Protein AF-A0A1E1V2B4-F1 (afdb_monomer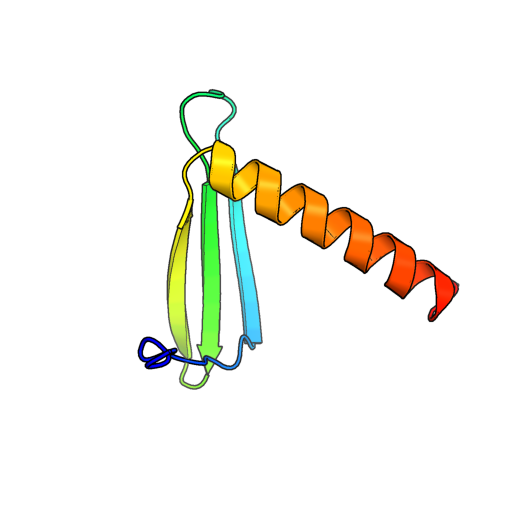)

Foldseek 3Di:
DPDDDDDDFAFPDFPDKDQDPPLQAGIWTWTQTPPRDIDIDGDGNVVRVVVVVVVVVVVVVCCVVDVDD

Structure (mmCIF, N/CA/C/O backbone):
data_AF-A0A1E1V2B4-F1
#
_entry.id   AF-A0A1E1V2B4-F1
#
loop_
_atom_site.group_PDB
_atom_site.id
_atom_site.type_symbol
_atom_site.label_atom_id
_atom_site.label_alt_id
_atom_site.label_comp_id
_atom_site.label_asym_id
_atom_site.label_entity_id
_atom_site.label_seq_id
_atom_site.pdbx_PDB_ins_code
_atom_site.Cartn_x
_atom_site.Cartn_y
_atom_site.Cartn_z
_atom_site.occupancy
_atom_site.B_iso_or_equiv
_atom_site.auth_seq_id
_atom_site.auth_comp_id
_atom_site.auth_asym_id
_atom_site.auth_atom_id
_atom_site.pdbx_PDB_model_num
ATOM 1 N N . MET A 1 1 ? 13.673 -5.969 23.551 1.00 52.94 1 MET A N 1
ATOM 2 C CA . MET A 1 1 ? 12.622 -4.938 23.409 1.00 52.94 1 MET A CA 1
ATOM 3 C C . MET A 1 1 ? 11.281 -5.650 23.389 1.00 52.94 1 MET A C 1
ATOM 5 O O . MET A 1 1 ? 11.181 -6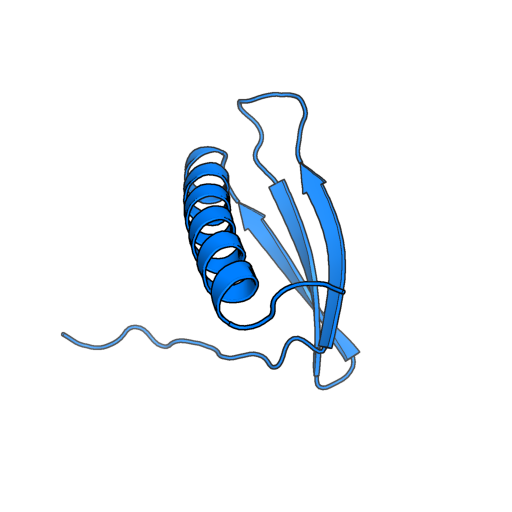.610 22.632 1.00 52.94 1 MET A O 1
ATOM 9 N N . PRO A 1 2 ? 10.294 -5.276 24.220 1.00 55.94 2 PRO A N 1
ATOM 10 C CA . PRO A 1 2 ? 8.963 -5.864 24.121 1.00 55.94 2 PRO A CA 1
ATOM 11 C C . PRO A 1 2 ? 8.415 -5.550 22.726 1.00 55.94 2 PRO A C 1
ATOM 13 O O . PRO A 1 2 ? 8.308 -4.382 22.349 1.00 55.94 2 PRO A O 1
ATOM 16 N N . GLN A 1 3 ? 8.162 -6.587 21.925 1.00 66.62 3 GLN A N 1
ATOM 17 C CA . GLN A 1 3 ? 7.533 -6.406 20.623 1.00 66.62 3 GLN A CA 1
ATOM 18 C C . GLN A 1 3 ? 6.133 -5.855 20.875 1.00 66.62 3 GLN A C 1
ATOM 20 O O . GLN A 1 3 ? 5.364 -6.418 21.656 1.00 66.62 3 GLN A O 1
ATOM 25 N N . LYS A 1 4 ? 5.822 -4.713 20.257 1.00 77.44 4 LYS A N 1
ATOM 26 C CA . LYS A 1 4 ? 4.455 -4.197 20.264 1.00 77.44 4 LYS A CA 1
ATOM 27 C C . LYS A 1 4 ? 3.546 -5.283 19.675 1.00 77.44 4 LYS A C 1
ATOM 29 O O . LYS A 1 4 ? 3.966 -5.953 18.728 1.00 77.44 4 LYS A O 1
ATOM 34 N N . PRO A 1 5 ? 2.328 -5.468 20.208 1.00 81.19 5 PRO A N 1
ATOM 35 C CA . PRO A 1 5 ? 1.401 -6.438 19.650 1.00 81.19 5 PRO A CA 1
ATOM 36 C C . PRO A 1 5 ? 1.150 -6.092 18.179 1.00 81.19 5 PRO A C 1
ATOM 38 O O . PRO A 1 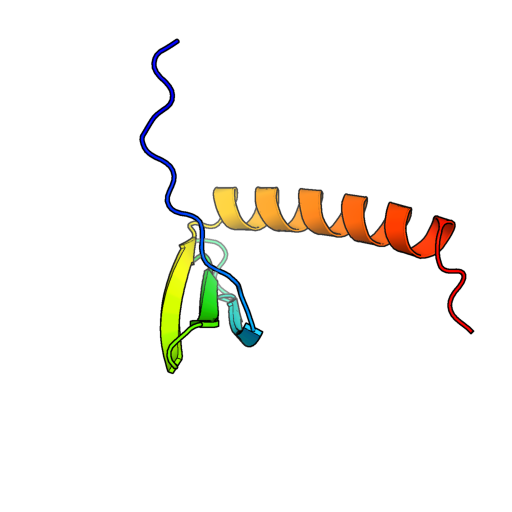5 ? 0.622 -5.026 17.866 1.00 81.19 5 PRO A O 1
ATOM 41 N N . THR A 1 6 ? 1.577 -6.984 17.288 1.00 86.06 6 THR A N 1
ATOM 42 C CA . THR A 1 6 ? 1.345 -6.880 15.846 1.00 86.06 6 THR A CA 1
ATOM 43 C C . THR A 1 6 ? 0.116 -7.712 15.515 1.00 86.06 6 THR A C 1
ATOM 45 O O . THR A 1 6 ? -0.047 -8.814 16.037 1.00 86.06 6 THR A O 1
ATOM 48 N N . ARG A 1 7 ? -0.782 -7.167 14.691 1.00 84.75 7 ARG A N 1
ATOM 49 C CA . ARG A 1 7 ? -1.920 -7.913 14.150 1.00 84.75 7 ARG A CA 1
ATOM 50 C C . ARG A 1 7 ? -1.627 -8.232 12.697 1.00 84.75 7 ARG A C 1
ATOM 52 O O . ARG A 1 7 ? -1.378 -7.320 11.914 1.00 84.75 7 ARG A O 1
ATOM 59 N N . GLU A 1 8 ? -1.665 -9.511 12.369 1.00 88.06 8 GLU A N 1
ATOM 60 C CA . GLU A 1 8 ? -1.461 -10.003 11.013 1.00 88.06 8 GLU A CA 1
ATOM 61 C C . GLU A 1 8 ? -2.815 -10.333 10.391 1.00 88.06 8 GLU A C 1
ATOM 63 O O . GLU A 1 8 ? -3.672 -10.948 11.028 1.00 88.06 8 GLU A O 1
ATOM 68 N N . PHE A 1 9 ? -3.009 -9.902 9.148 1.00 88.81 9 PHE A N 1
ATOM 69 C CA . PHE A 1 9 ? -4.209 -10.185 8.374 1.00 88.81 9 PHE A CA 1
ATOM 70 C C . PHE A 1 9 ? -3.797 -10.779 7.034 1.00 88.81 9 PHE A C 1
ATOM 72 O O . PHE A 1 9 ? -2.952 -10.216 6.337 1.00 88.81 9 PHE A O 1
ATOM 79 N N . ALA A 1 10 ? -4.413 -11.897 6.655 1.00 90.56 10 ALA A N 1
ATOM 80 C CA . ALA A 1 10 ? -4.265 -12.435 5.313 1.00 90.56 10 ALA A CA 1
ATOM 81 C C . ALA A 1 10 ? -5.006 -11.518 4.329 1.00 90.56 10 ALA A C 1
ATOM 83 O O . ALA A 1 10 ? -6.237 -11.481 4.317 1.00 90.56 10 ALA A O 1
ATOM 84 N N . VAL A 1 11 ? -4.254 -10.750 3.536 1.00 90.88 11 VAL A N 1
ATOM 85 C CA . VAL A 1 11 ? -4.804 -9.872 2.496 1.00 90.88 11 VAL A CA 1
ATOM 86 C C . VAL A 1 11 ? -5.160 -10.713 1.278 1.00 90.88 11 VAL A C 1
ATOM 88 O O . VAL A 1 11 ? -4.293 -11.337 0.672 1.00 90.88 11 VAL A O 1
ATOM 91 N N . ILE A 1 12 ? -6.439 -10.710 0.912 1.00 93.38 12 ILE A N 1
ATOM 92 C CA . ILE A 1 12 ? -6.965 -11.453 -0.239 1.00 93.38 12 ILE A CA 1
ATOM 93 C C . ILE A 1 12 ? -6.949 -10.568 -1.485 1.00 93.38 12 ILE A C 1
ATOM 95 O O . ILE A 1 12 ? -6.683 -11.044 -2.590 1.00 93.38 12 ILE A O 1
ATOM 99 N N . LYS A 1 13 ? -7.238 -9.270 -1.325 1.00 90.00 13 LYS A N 1
ATOM 100 C CA . LYS A 1 13 ? -7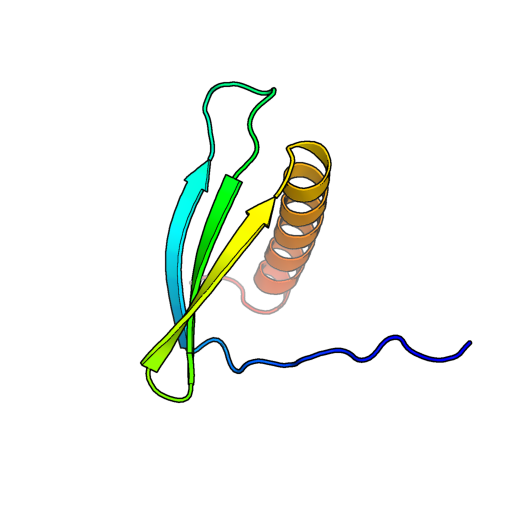.350 -8.339 -2.451 1.00 90.00 13 LYS A CA 1
ATOM 101 C C . LYS A 1 13 ? -7.063 -6.897 -2.041 1.00 90.00 13 LYS A C 1
ATOM 103 O O . LYS A 1 13 ? -7.559 -6.427 -1.023 1.00 90.00 13 LYS A O 1
ATOM 108 N N . VAL A 1 14 ? -6.349 -6.155 -2.887 1.00 90.56 14 VAL A N 1
ATOM 109 C CA . VAL A 1 14 ? -6.314 -4.684 -2.821 1.00 90.56 14 VAL A CA 1
ATOM 110 C C . VAL A 1 14 ? -7.552 -4.155 -3.548 1.00 90.56 14 VAL A C 1
ATOM 112 O O . VAL A 1 14 ? -7.701 -4.385 -4.749 1.00 90.56 14 VAL A O 1
ATOM 115 N N . LYS A 1 15 ? -8.477 -3.501 -2.834 1.00 90.00 15 LYS A N 1
ATOM 116 C CA . LYS A 1 15 ? -9.740 -3.020 -3.422 1.00 90.00 15 LYS A CA 1
ATOM 117 C C . LYS A 1 15 ? -9.553 -1.731 -4.206 1.00 90.00 15 LYS A C 1
ATOM 119 O O . LYS A 1 15 ? -9.959 -1.663 -5.362 1.00 90.00 15 LYS A O 1
ATOM 124 N N . HIS A 1 16 ? -8.973 -0.718 -3.572 1.00 86.25 16 HIS A N 1
ATOM 125 C CA . HIS A 1 16 ? -8.633 0.545 -4.216 1.00 86.25 16 HIS A CA 1
ATOM 126 C C . HIS A 1 16 ? -7.498 1.241 -3.468 1.00 86.25 16 HIS A C 1
ATOM 128 O O . HIS A 1 16 ? -7.304 1.041 -2.267 1.00 86.25 16 HIS A O 1
ATOM 134 N N . VAL A 1 17 ? -6.771 2.074 -4.206 1.00 86.88 17 VAL A N 1
ATOM 135 C CA . VAL A 1 17 ? -5.754 2.980 -3.681 1.00 86.88 17 VAL A CA 1
ATOM 136 C C . VAL A 1 17 ? -6.133 4.377 -4.144 1.00 86.88 17 VAL A C 1
ATOM 138 O O . VAL A 1 17 ? -6.197 4.633 -5.345 1.00 86.88 17 VAL A O 1
ATOM 141 N N . THR A 1 18 ? -6.400 5.263 -3.193 1.00 87.19 18 THR A N 1
ATOM 142 C CA . THR A 1 18 ? -6.690 6.670 -3.462 1.00 87.19 18 THR A CA 1
ATOM 143 C C . THR A 1 18 ? -5.519 7.489 -2.960 1.00 87.19 18 THR A C 1
ATOM 145 O O . THR A 1 18 ? -5.285 7.550 -1.754 1.00 87.19 18 THR A O 1
ATOM 148 N N . VAL A 1 19 ? -4.791 8.114 -3.880 1.00 85.12 19 VAL A N 1
ATOM 149 C CA . VAL A 1 19 ? -3.708 9.052 -3.570 1.00 85.12 19 VAL A CA 1
ATOM 150 C C . VAL A 1 19 ? -4.209 10.457 -3.860 1.00 85.12 19 VAL A C 1
ATOM 152 O O . VAL A 1 19 ? -4.799 10.700 -4.915 1.0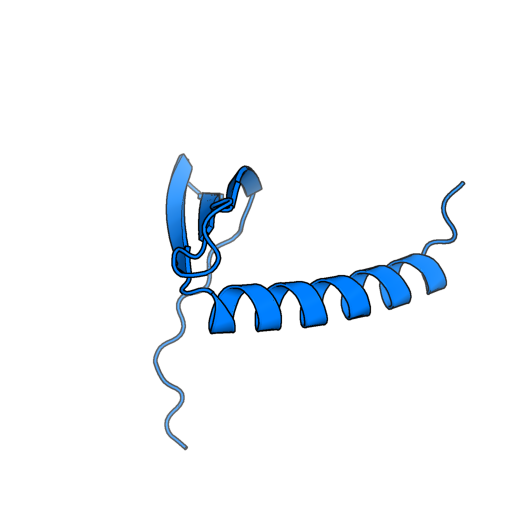0 85.12 19 VAL A O 1
ATOM 155 N N . SER A 1 20 ? -4.014 11.375 -2.919 1.00 81.06 20 SER A N 1
ATOM 156 C CA . SER A 1 20 ? -4.357 12.772 -3.153 1.00 81.06 20 SER A CA 1
ATOM 157 C C . SER A 1 20 ? -3.389 13.421 -4.145 1.00 81.06 20 SER A C 1
ATOM 159 O O . SER A 1 20 ? -2.186 13.182 -4.105 1.00 81.06 20 SER A O 1
ATOM 161 N N . ALA A 1 21 ? -3.915 14.289 -5.011 1.00 77.44 21 ALA A N 1
ATOM 162 C CA . ALA A 1 21 ? -3.095 15.174 -5.840 1.00 77.44 21 ALA A CA 1
ATOM 163 C C . ALA A 1 21 ? -2.504 16.354 -5.040 1.00 77.44 21 ALA A C 1
ATOM 165 O O . ALA A 1 21 ? -1.544 16.983 -5.478 1.00 77.44 21 ALA A O 1
ATOM 166 N N . ASP A 1 22 ? -3.078 16.659 -3.874 1.00 80.69 22 ASP A N 1
ATOM 167 C CA . ASP A 1 22 ? -2.512 17.591 -2.900 1.00 80.69 22 ASP A CA 1
ATOM 168 C C . ASP A 1 22 ? -1.437 16.871 -2.080 1.00 80.69 22 ASP A C 1
ATOM 170 O O . ASP A 1 22 ? -1.745 15.913 -1.375 1.00 80.69 22 ASP A O 1
ATOM 174 N N . THR A 1 23 ? -0.196 17.357 -2.152 1.00 69.25 23 THR A N 1
ATOM 175 C CA . THR A 1 23 ? 0.986 16.774 -1.496 1.00 69.25 23 THR A CA 1
ATOM 176 C C . THR A 1 23 ? 0.954 16.856 0.031 1.00 69.25 23 THR A C 1
ATOM 178 O O . THR A 1 23 ? 1.779 16.229 0.697 1.00 69.25 23 THR A O 1
ATOM 181 N N . THR A 1 24 ? 0.012 17.610 0.600 1.00 74.44 24 THR A N 1
ATOM 182 C CA . THR A 1 2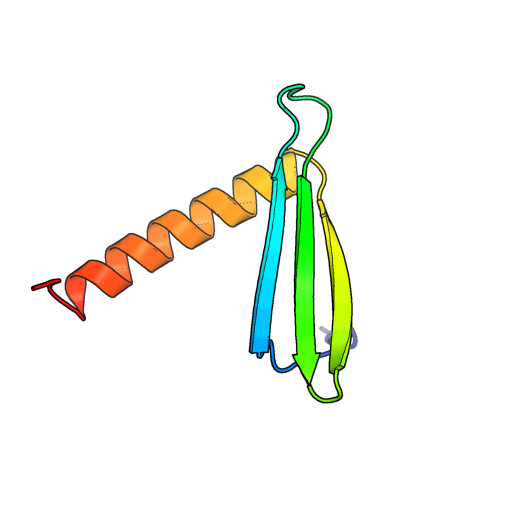4 ? -0.230 17.683 2.048 1.00 74.44 24 THR A CA 1
ATOM 183 C C . THR A 1 24 ? -1.193 16.603 2.540 1.00 74.44 24 THR A C 1
ATOM 185 O O . THR A 1 24 ? -1.212 16.272 3.728 1.00 74.44 24 THR A O 1
ATOM 188 N N . LEU A 1 25 ? -1.957 16.009 1.626 1.00 76.50 25 LEU A N 1
ATOM 189 C CA . LEU A 1 25 ? -2.880 14.918 1.887 1.00 76.50 25 LEU A CA 1
ATOM 190 C C . LEU A 1 25 ? -2.230 13.615 1.411 1.00 76.50 25 LEU A C 1
ATOM 192 O O . LEU A 1 25 ? -1.654 13.548 0.333 1.00 76.50 25 LEU A O 1
ATOM 196 N N . GLY A 1 26 ? -2.263 12.574 2.240 1.00 84.56 26 GLY A N 1
ATOM 197 C CA . GLY A 1 26 ? -1.608 11.313 1.896 1.00 84.56 26 GLY A CA 1
ATOM 198 C C . GLY A 1 26 ? -2.494 10.394 1.054 1.00 84.56 26 GLY A C 1
ATOM 199 O O . GLY A 1 26 ? -3.027 10.791 0.017 1.00 84.56 26 GLY A O 1
ATOM 200 N N . ALA A 1 27 ? -2.649 9.145 1.493 1.00 90.38 27 ALA A N 1
ATOM 201 C CA . ALA A 1 27 ? -3.399 8.136 0.750 1.00 90.38 27 ALA A CA 1
ATOM 202 C C . ALA A 1 27 ? -4.266 7.247 1.637 1.00 90.38 27 ALA A C 1
ATOM 204 O O . ALA A 1 27 ? -4.005 7.064 2.830 1.00 90.38 27 ALA A O 1
ATOM 205 N N . VAL A 1 28 ? -5.275 6.657 1.001 1.00 91.75 28 VAL A N 1
ATOM 206 C CA . VAL A 1 28 ? -6.110 5.598 1.563 1.00 91.75 28 VAL A CA 1
ATOM 207 C C . VAL A 1 28 ? -5.919 4.334 0.738 1.00 91.75 28 VAL A C 1
ATOM 209 O O . VAL A 1 28 ? -6.137 4.344 -0.474 1.00 91.75 28 VAL A O 1
ATOM 212 N N . ILE A 1 29 ? -5.532 3.243 1.396 1.00 92.12 29 ILE A N 1
ATOM 213 C CA . ILE A 1 29 ? -5.485 1.904 0.799 1.00 92.12 29 ILE A CA 1
ATOM 214 C C . ILE A 1 29 ? -6.561 1.050 1.455 1.00 92.12 29 ILE A C 1
ATOM 216 O O . ILE A 1 29 ? -6.488 0.787 2.655 1.00 92.12 29 ILE A O 1
ATOM 220 N N . ALA A 1 30 ? -7.532 0.591 0.670 1.00 92.56 30 ALA A N 1
ATOM 221 C CA . ALA A 1 30 ? -8.544 -0.353 1.124 1.00 92.56 30 ALA A CA 1
ATOM 222 C C . ALA A 1 30 ? -8.158 -1.784 0.733 1.00 92.56 30 ALA A C 1
ATOM 224 O O . ALA A 1 30 ? -7.921 -2.086 -0.442 1.00 92.56 30 ALA A O 1
ATOM 225 N N . LEU A 1 31 ? -8.126 -2.671 1.723 1.00 93.81 31 LEU A N 1
ATOM 226 C CA . LEU A 1 31 ? -7.746 -4.073 1.604 1.00 93.81 31 LEU A CA 1
ATOM 227 C C . LEU A 1 31 ? -8.918 -4.962 2.012 1.00 93.81 31 LEU A C 1
ATOM 229 O O . LEU A 1 31 ? -9.535 -4.747 3.052 1.00 93.81 31 LEU A O 1
ATOM 233 N N . GLU A 1 32 ? -9.191 -5.985 1.214 1.00 93.19 32 GLU A N 1
ATOM 234 C CA . GLU A 1 32 ? -10.013 -7.115 1.627 1.00 93.19 32 GLU A CA 1
ATOM 235 C C . GLU A 1 32 ? -9.124 -8.140 2.324 1.00 93.19 32 GLU A C 1
ATOM 237 O O . GLU A 1 32 ? -8.098 -8.562 1.775 1.00 93.19 32 GLU A O 1
ATOM 242 N N . VAL A 1 33 ? -9.526 -8.545 3.522 1.00 92.19 33 VAL A N 1
ATOM 243 C CA . VAL A 1 33 ? -8.849 -9.574 4.309 1.00 92.19 33 VAL A CA 1
ATOM 244 C C . VAL A 1 33 ? -9.795 -10.738 4.585 1.00 92.19 33 VAL A C 1
ATOM 246 O O . VAL A 1 33 ? -11.008 -10.638 4.374 1.00 92.19 33 VAL A O 1
ATOM 249 N N . ASP A 1 34 ? -9.236 -11.857 5.039 1.00 89.56 34 ASP A N 1
ATOM 250 C CA . ASP A 1 34 ? -10.010 -13.072 5.296 1.00 89.56 34 ASP A CA 1
ATOM 251 C C . ASP A 1 34 ? -11.241 -12.845 6.197 1.00 89.56 34 ASP A C 1
ATOM 253 O O . ASP A 1 34 ? -11.284 -11.968 7.071 1.00 89.56 34 ASP A O 1
ATOM 257 N N . GLY A 1 3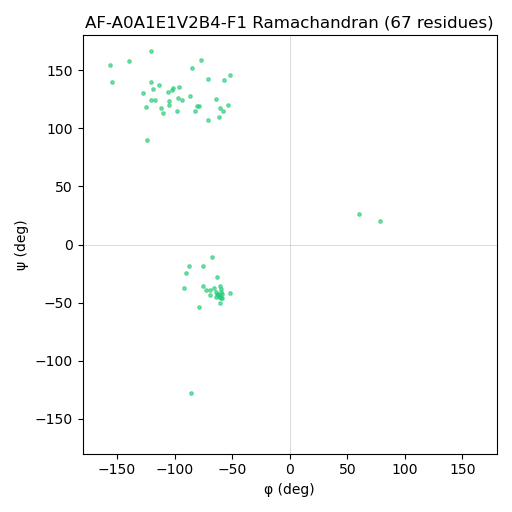5 ? -12.294 -13.613 5.920 1.00 84.31 35 GLY A N 1
ATOM 258 C CA . GLY A 1 35 ? -13.608 -13.453 6.538 1.00 84.31 35 GLY A CA 1
ATOM 259 C C . GLY A 1 35 ? -14.450 -12.307 5.967 1.00 84.31 35 GLY A C 1
ATOM 260 O O . GLY A 1 35 ? -15.386 -11.874 6.635 1.00 84.31 35 GLY A O 1
ATOM 261 N N . LYS A 1 36 ? -14.152 -11.830 4.745 1.00 72.44 36 LYS A N 1
ATOM 262 C CA . LYS A 1 36 ? -14.842 -10.706 4.069 1.00 72.44 36 LYS A CA 1
ATOM 263 C C . LYS A 1 36 ? -14.760 -9.384 4.841 1.00 72.44 36 LYS A C 1
ATOM 265 O O . LYS A 1 36 ? -15.633 -8.526 4.703 1.00 72.44 36 LYS A O 1
ATOM 270 N N . ASN A 1 37 ? -13.725 -9.226 5.660 1.00 84.94 37 ASN A N 1
ATOM 271 C CA . ASN A 1 37 ? -13.488 -7.989 6.386 1.00 84.94 37 ASN A CA 1
ATOM 272 C C . ASN A 1 37 ? -12.726 -7.004 5.497 1.00 84.94 37 ASN A C 1
ATOM 274 O O . ASN A 1 37 ? -11.945 -7.399 4.628 1.00 84.94 37 ASN A O 1
ATOM 278 N N . GLU A 1 38 ? -12.931 -5.715 5.740 1.00 88.81 38 GLU A N 1
ATOM 279 C CA . GLU A 1 38 ? -12.195 -4.649 5.068 1.00 88.81 38 GLU A CA 1
ATOM 280 C C . GLU A 1 38 ? -11.311 -3.905 6.063 1.00 88.81 38 GLU A C 1
ATOM 282 O O . GLU A 1 38 ? -11.728 -3.587 7.178 1.00 88.81 38 GLU A O 1
ATOM 287 N N . ILE A 1 39 ? -10.084 -3.616 5.639 1.00 92.31 39 ILE A N 1
ATOM 288 C CA . ILE A 1 39 ? -9.144 -2.775 6.374 1.00 92.31 39 ILE A CA 1
ATOM 289 C C . ILE A 1 39 ? -8.784 -1.591 5.489 1.00 92.31 39 ILE A C 1
ATOM 291 O O . ILE A 1 39 ? -8.277 -1.771 4.384 1.00 92.31 39 ILE A O 1
ATOM 295 N N . SER A 1 40 ? -9.000 -0.383 6.005 1.00 91.38 40 SER A N 1
ATOM 296 C CA . SER A 1 40 ? -8.566 0.855 5.362 1.00 91.38 40 SER A CA 1
ATOM 297 C C . SER A 1 40 ? -7.352 1.417 6.086 1.00 91.38 40 SER A C 1
ATOM 299 O O . SER A 1 40 ? -7.412 1.729 7.277 1.00 91.38 40 SER A O 1
ATOM 301 N N . LEU A 1 41 ? -6.247 1.553 5.360 1.00 91.31 41 LEU A N 1
ATOM 302 C CA . LEU A 1 41 ? -5.018 2.163 5.843 1.00 91.31 41 LEU A CA 1
ATOM 303 C C . LEU A 1 41 ? -4.971 3.615 5.381 1.00 91.31 41 LEU A C 1
ATOM 305 O O . LEU A 1 41 ? -4.883 3.886 4.185 1.00 91.31 41 LEU A O 1
ATOM 309 N N . PHE A 1 42 ? -5.014 4.535 6.339 1.00 91.69 42 PHE A N 1
ATOM 310 C CA . PHE A 1 42 ? -4.790 5.955 6.104 1.00 91.69 42 PHE A CA 1
ATOM 311 C C . PHE A 1 42 ? -3.324 6.264 6.360 1.00 91.69 42 PHE A C 1
ATOM 313 O O . PHE A 1 42 ? -2.800 5.981 7.439 1.00 91.69 42 PHE A O 1
ATOM 320 N N . MET A 1 43 ? -2.662 6.845 5.373 1.00 91.62 43 MET A N 1
ATOM 321 C CA . MET A 1 43 ? -1.259 7.215 5.467 1.00 91.62 43 MET A CA 1
ATOM 322 C C . MET A 1 43 ? -1.115 8.706 5.253 1.00 91.62 43 MET A C 1
ATOM 324 O O . MET A 1 43 ? -1.758 9.276 4.376 1.00 91.62 43 MET A O 1
ATOM 328 N N . VAL A 1 44 ? -0.240 9.320 6.040 1.00 92.44 44 VAL A N 1
ATOM 329 C CA . VAL A 1 44 ? 0.251 10.675 5.783 1.00 92.44 44 VAL A CA 1
ATOM 330 C C . VAL A 1 44 ? 1.298 10.642 4.656 1.00 92.44 44 VAL A C 1
ATOM 332 O O . VAL A 1 44 ? 1.889 9.580 4.430 1.00 92.44 44 VAL A O 1
ATOM 335 N N . PRO A 1 45 ? 1.565 11.767 3.966 1.00 89.50 45 PRO A N 1
ATOM 336 C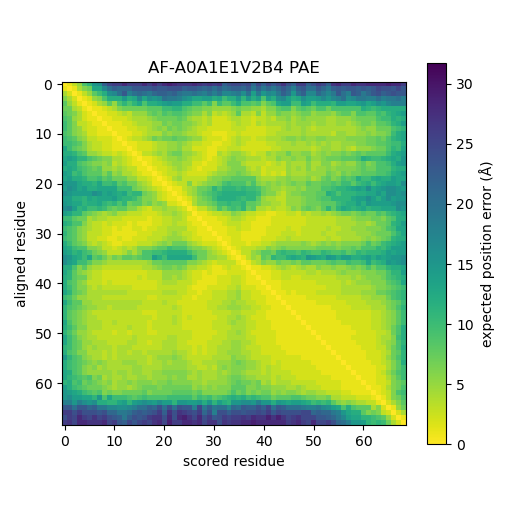 CA . PRO A 1 45 ? 2.450 11.797 2.796 1.00 89.50 45 PRO A CA 1
ATOM 337 C C . PRO A 1 45 ? 3.834 11.165 3.014 1.00 89.50 45 PRO A C 1
ATOM 339 O O . PRO A 1 45 ? 4.301 10.403 2.176 1.00 89.50 45 PRO A O 1
ATOM 342 N N . GLU A 1 46 ? 4.470 11.407 4.165 1.00 91.75 46 GLU A N 1
ATOM 343 C CA . GLU A 1 46 ? 5.794 10.843 4.478 1.00 91.75 46 GLU A CA 1
ATOM 344 C C . GLU A 1 46 ? 5.776 9.307 4.568 1.00 91.75 46 GLU A C 1
ATOM 346 O O . GLU A 1 46 ? 6.668 8.627 4.056 1.00 91.75 46 GLU A O 1
ATOM 351 N N . VAL A 1 47 ? 4.732 8.743 5.183 1.00 92.38 47 VAL A N 1
ATOM 352 C CA . VAL A 1 47 ? 4.569 7.288 5.312 1.00 92.38 47 VAL A CA 1
ATOM 353 C C . VAL A 1 47 ? 4.270 6.662 3.952 1.00 92.38 47 VAL A C 1
ATOM 355 O O . VAL A 1 47 ? 4.818 5.605 3.640 1.00 92.38 47 VAL A O 1
ATOM 358 N N . LEU A 1 48 ? 3.453 7.330 3.130 1.00 90.81 48 LEU A N 1
ATOM 359 C CA . LEU A 1 48 ? 3.179 6.901 1.761 1.00 90.81 48 LEU A CA 1
ATOM 360 C C . LEU A 1 48 ? 4.466 6.856 0.926 1.00 90.81 48 LEU A C 1
ATOM 362 O O . LEU A 1 48 ? 4.766 5.818 0.344 1.00 90.81 48 LEU A O 1
ATOM 366 N N . ALA A 1 49 ? 5.262 7.929 0.939 1.00 90.25 49 ALA A N 1
ATOM 367 C CA . ALA A 1 49 ? 6.523 7.991 0.199 1.00 90.25 49 ALA A CA 1
ATOM 368 C C . ALA A 1 49 ? 7.507 6.888 0.636 1.00 90.25 49 ALA A C 1
ATOM 370 O O . ALA A 1 49 ? 8.195 6.279 -0.187 1.00 90.25 49 ALA A O 1
ATOM 371 N N . SER A 1 50 ? 7.551 6.588 1.938 1.00 93.88 50 SER A N 1
ATOM 372 C CA . SER A 1 50 ? 8.352 5.484 2.475 1.00 93.88 50 SER A CA 1
ATOM 373 C C . SER A 1 50 ? 7.876 4.121 1.955 1.00 93.88 50 SER A C 1
ATOM 375 O O . SER A 1 50 ? 8.693 3.314 1.501 1.00 93.88 50 SER A O 1
ATOM 377 N N . LEU A 1 51 ? 6.560 3.876 1.950 1.00 92.19 51 LEU A N 1
ATOM 378 C CA . LEU A 1 51 ? 5.973 2.646 1.413 1.00 92.19 51 LEU A CA 1
ATOM 379 C C . LEU A 1 51 ? 6.267 2.485 -0.086 1.00 92.19 51 LEU A C 1
ATOM 381 O O . LEU A 1 51 ? 6.684 1.409 -0.514 1.00 92.19 51 LEU A O 1
ATOM 385 N N . GLU A 1 52 ? 6.111 3.544 -0.878 1.00 91.00 52 GLU A N 1
ATOM 386 C CA . GLU A 1 52 ? 6.415 3.537 -2.314 1.00 91.00 52 GLU A CA 1
ATOM 387 C C . GLU A 1 52 ? 7.877 3.170 -2.577 1.00 91.00 52 GLU A C 1
ATOM 389 O O . GLU A 1 52 ? 8.162 2.283 -3.384 1.00 91.00 52 GLU A O 1
ATOM 394 N N . ALA A 1 53 ? 8.814 3.773 -1.840 1.00 94.25 53 ALA A N 1
ATOM 395 C CA . ALA A 1 53 ? 10.234 3.455 -1.965 1.00 94.25 53 ALA A CA 1
ATOM 396 C C . ALA A 1 53 ? 10.539 1.980 -1.638 1.00 94.25 53 ALA A C 1
ATOM 398 O O . ALA A 1 53 ? 11.414 1.373 -2.265 1.00 94.25 53 ALA A O 1
ATOM 399 N N . MET A 1 54 ? 9.827 1.384 -0.675 1.00 95.00 54 MET A N 1
ATOM 400 C CA . MET A 1 54 ? 9.944 -0.045 -0.360 1.00 95.00 54 MET A CA 1
ATOM 401 C C . MET A 1 54 ? 9.366 -0.925 -1.476 1.00 95.00 54 MET A C 1
ATOM 403 O O . MET A 1 54 ? 10.010 -1.898 -1.874 1.00 95.00 54 MET A O 1
ATOM 407 N N . LEU A 1 55 ? 8.199 -0.570 -2.019 1.00 92.50 55 LEU A N 1
ATOM 408 C CA . LEU A 1 55 ? 7.551 -1.313 -3.104 1.00 92.50 55 LEU A CA 1
ATOM 409 C C . LEU A 1 55 ? 8.356 -1.257 -4.407 1.00 92.50 55 LEU A C 1
ATOM 411 O O . LEU A 1 55 ? 8.464 -2.271 -5.093 1.00 92.50 55 LEU A O 1
ATOM 415 N N . VAL A 1 56 ? 8.993 -0.125 -4.723 1.00 93.44 56 VAL A N 1
ATOM 416 C CA . VAL A 1 56 ? 9.908 -0.011 -5.872 1.00 93.44 56 VAL A CA 1
ATOM 417 C C . VAL A 1 56 ? 11.073 -0.992 -5.737 1.00 93.44 56 VAL A C 1
ATOM 419 O O . VAL A 1 56 ? 11.384 -1.715 -6.682 1.00 93.44 56 VAL A O 1
ATOM 422 N N . LYS A 1 57 ? 11.694 -1.076 -4.555 1.00 92.06 57 LYS A N 1
ATOM 423 C CA . LYS A 1 57 ? 12.778 -2.040 -4.301 1.00 92.06 57 LYS A CA 1
ATOM 424 C C . LYS A 1 57 ? 12.294 -3.485 -4.421 1.00 92.06 57 LYS A C 1
ATOM 426 O O . LYS A 1 57 ? 12.985 -4.299 -5.027 1.00 92.06 57 LYS A O 1
ATOM 431 N N . ALA A 1 58 ? 11.113 -3.791 -3.883 1.00 91.00 58 ALA A N 1
ATOM 432 C CA . ALA A 1 58 ? 10.516 -5.119 -3.993 1.00 91.00 58 ALA A CA 1
ATOM 433 C C . ALA A 1 58 ? 10.227 -5.494 -5.456 1.00 91.00 58 ALA A C 1
ATOM 435 O O . ALA A 1 58 ? 10.560 -6.598 -5.875 1.00 91.00 58 ALA A O 1
ATOM 436 N N . SER A 1 59 ? 9.691 -4.560 -6.245 1.00 90.31 59 SER A N 1
ATOM 437 C CA . SER A 1 59 ? 9.423 -4.743 -7.676 1.00 90.31 59 SER A CA 1
ATOM 438 C C . SER A 1 59 ? 10.702 -5.036 -8.468 1.00 90.31 59 SER A C 1
ATOM 440 O O . SER A 1 59 ? 10.735 -5.972 -9.267 1.00 90.31 59 SER A O 1
ATOM 442 N N . LEU A 1 60 ? 11.794 -4.309 -8.192 1.00 90.81 60 LEU A N 1
ATOM 443 C CA . LEU A 1 60 ? 13.099 -4.570 -8.812 1.00 90.81 60 LEU A CA 1
ATOM 444 C C . LEU A 1 60 ? 13.610 -5.985 -8.514 1.00 90.81 60 LEU A C 1
ATOM 446 O O . LEU A 1 60 ? 14.153 -6.640 -9.402 1.00 90.81 60 LEU A O 1
ATOM 450 N N . GLU A 1 61 ? 13.434 -6.463 -7.284 1.00 89.81 61 GLU A N 1
ATOM 451 C CA . GLU A 1 61 ? 13.862 -7.809 -6.904 1.00 89.81 61 GLU A CA 1
ATOM 452 C C . GLU A 1 61 ? 12.953 -8.887 -7.510 1.00 89.81 61 GLU A C 1
ATOM 454 O O . GLU A 1 61 ? 13.434 -9.891 -8.036 1.00 89.81 61 GLU A O 1
ATOM 459 N N . GLN A 1 62 ? 11.640 -8.652 -7.549 1.00 86.44 62 GLN A N 1
ATOM 460 C CA . GLN A 1 62 ? 10.699 -9.532 -8.242 1.00 86.44 62 GLN A CA 1
ATOM 461 C C . GLN A 1 62 ? 11.031 -9.658 -9.731 1.00 86.44 62 GLN A C 1
ATOM 463 O O . GLN A 1 62 ? 11.038 -10.775 -10.238 1.00 86.44 62 GLN A O 1
ATOM 468 N N . ALA A 1 63 ? 11.374 -8.561 -10.409 1.00 85.81 63 ALA A N 1
ATOM 469 C CA . ALA A 1 63 ? 11.758 -8.573 -11.821 1.00 85.81 63 ALA A CA 1
ATOM 470 C C . ALA A 1 63 ? 13.045 -9.376 -12.096 1.00 85.81 63 ALA A C 1
ATOM 472 O O . ALA A 1 63 ? 13.216 -9.921 -13.186 1.00 85.81 63 ALA A O 1
ATOM 473 N N . ARG A 1 64 ? 13.954 -9.479 -11.116 1.00 82.69 64 ARG A N 1
ATOM 474 C CA . ARG A 1 64 ? 15.170 -10.308 -11.217 1.00 82.69 64 ARG A CA 1
ATOM 475 C C . ARG A 1 64 ? 14.882 -11.797 -11.064 1.00 82.69 64 ARG A C 1
ATOM 477 O O . ARG A 1 64 ? 15.545 -12.610 -11.702 1.00 82.69 64 ARG A O 1
ATOM 484 N N . HIS A 1 65 ? 13.925 -12.152 -10.209 1.00 77.81 65 HIS A N 1
ATOM 485 C CA . HIS A 1 65 ? 13.569 -13.547 -9.929 1.00 77.81 65 HIS A CA 1
ATOM 486 C C . HIS A 1 65 ? 12.480 -14.102 -10.849 1.00 77.81 65 HIS A C 1
ATOM 488 O O . HIS A 1 65 ? 12.424 -15.307 -11.077 1.00 77.81 65 HIS A O 1
ATOM 494 N N . HIS A 1 66 ? 11.648 -13.227 -11.401 1.00 59.03 66 HIS A N 1
ATOM 495 C CA . HIS A 1 66 ? 10.665 -13.526 -12.427 1.00 59.03 66 HIS A CA 1
ATOM 496 C C . HIS A 1 66 ? 10.942 -12.603 -13.614 1.00 59.03 66 HIS A C 1
ATOM 498 O O . HIS A 1 66 ? 10.402 -11.494 -13.654 1.00 59.03 66 HIS A O 1
ATOM 504 N N . PRO A 1 67 ? 11.787 -13.021 -14.576 1.00 54.75 67 PRO A N 1
ATOM 505 C CA . PRO A 1 67 ? 11.874 -12.312 -15.837 1.00 54.75 67 PRO A CA 1
ATOM 506 C C . PRO A 1 67 ? 10.489 -12.413 -16.470 1.00 54.75 67 PRO A C 1
ATOM 508 O O . PRO A 1 67 ? 10.033 -13.500 -16.822 1.00 54.75 67 PRO A O 1
ATOM 511 N N . VAL A 1 68 ? 9.788 -11.286 -16.506 1.00 54.88 68 VAL A N 1
ATOM 512 C CA . VAL A 1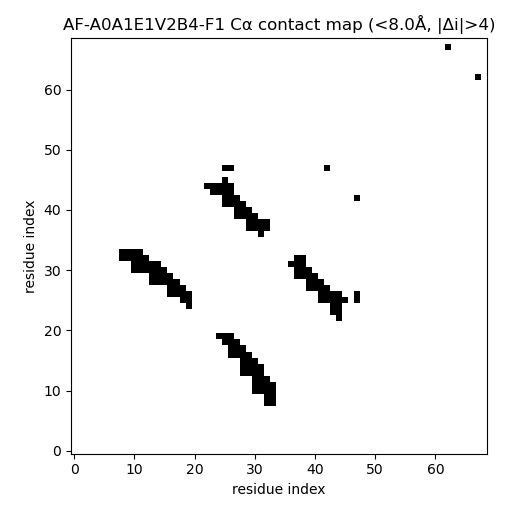 68 ? 8.492 -11.163 -17.167 1.00 54.88 68 VAL A CA 1
ATOM 513 C C . VAL A 1 68 ? 8.667 -11.665 -18.603 1.00 54.88 68 VAL A C 1
ATOM 515 O O . VAL A 1 68 ? 9.518 -11.150 -19.331 1.00 54.88 68 VAL A O 1
ATOM 518 N N . GLN A 1 69 ? 7.915 -12.707 -18.969 1.00 42.50 69 GLN A N 1
ATOM 519 C CA . GLN A 1 69 ? 7.515 -12.935 -20.358 1.00 42.50 69 GLN A CA 1
ATOM 520 C C . GLN A 1 69 ? 6.355 -11.999 -20.678 1.00 42.50 69 GLN A C 1
ATOM 522 O O . GLN A 1 69 ? 5.466 -11.869 -19.804 1.00 42.50 69 GLN A O 1
#

Sequence (69 aa):
MPQKPTREFAVIKVKHVTVSADTTLGAVIALEVDGKNEISLFMVPEVLASLEAMLVKASLEQARHHPVQ

Solvent-accessible surface area (backbone atoms only — not comparable to full-atom values): 4269 Å² total; per-residue (Å²): 127,88,77,74,92,78,86,86,74,61,71,77,42,80,72,50,76,49,71,51,92,51,81,87,45,28,34,41,40,34,32,32,26,72,90,83,39,77,48,77,48,79,36,53,40,71,58,45,54,54,51,51,58,49,50,54,53,50,50,56,52,47,47,70,76,46,72,82,126

Radius of gyration: 14.94 Å; Cα contacts (8 Å, |Δi|>4): 76; chains: 1; bounding box: 30×31×44 Å

Secondary structure (DSSP, 8-state):
-PPP------EEEEEEEEE-SSTTS-EEEEEEETTTEEEEEEE-HHHHHHHHHHHHHHHHHHHHHS---

pLDDT: mean 84.61, std 11.48, range [42.5, 95.0]

Mean predicted aligned error: 6.96 Å

Nearest PDB structures (foldseek):
  7xhs-assembly1_A  TM=6.331E-01  e=1.875E+00  Photorhabdus
  2wwe-assembly1_A  TM=4.973E-01  e=1.208E+00  Homo sapiens
  1hum-assembly1_A  TM=4.865E-01  e=5.810E+00  Homo sapiens
  4zlt-assembly2_L  TM=3.244E-01  e=7.471E+00  Mus musculus